Protein AF-A0A970GDI6-F1 (afdb_monomer_lite)

Foldseek 3Di:
DDDDDLVNLLVVLLVLLVVLLVVLVVLVVVDPQFFQSVLVSLLVSLVSNLVSLQSQVCSVPNDGDDDPVVSQVVCCVLQVQHCVVSVVSNVDSGDDVVSSVSVSVSSVSSNVSSVVVVD

Secondary structure (DSSP, 8-state):
-PPPPHHHHHHHHHHHHHHHHHHHHHHHHHS---HHHHHHHHHHHHHHHHHHHHHHHHHHHS---SSHHHHHHHHHHHH----THHHHHHH-S---HHHHHHHHHHHHHHHHHHHHTT-

Radius of gyration: 14.59 Å; chains: 1; bounding box: 39×26×40 Å

Sequence (119 aa):
NLQFDPDDLRLQMEREIKGKWLLIRLSVLERKNTPKQLSDLLFMALSNIIPVLKGICYLYDGVVPLKLEEILAKNNIITNVRFEPMLDWVSGDEATLEDIKQYLGILEGLMQYLEQLDQ

Structure (mmCIF, N/CA/C/O backbone):
data_AF-A0A970GDI6-F1
#
_entry.id   AF-A0A970GDI6-F1
#
loop_
_atom_site.group_PDB
_atom_site.id
_atom_site.type_symbol
_atom_site.label_atom_id
_atom_site.label_alt_id
_atom_site.label_comp_id
_atom_site.label_asym_id
_atom_site.label_entity_id
_atom_site.label_seq_id
_atom_site.pdbx_PDB_ins_code
_atom_site.Cartn_x
_atom_site.Cartn_y
_atom_site.Cartn_z
_atom_site.occupancy
_atom_site.B_iso_or_equiv
_atom_site.auth_seq_id
_atom_site.auth_comp_id
_atom_site.auth_asym_id
_atom_site.auth_atom_id
_atom_site.pdbx_PDB_model_num
ATOM 1 N N . ASN A 1 1 ? 26.185 -7.218 -9.537 1.00 49.03 1 ASN A N 1
ATOM 2 C CA . ASN A 1 1 ? 24.845 -6.680 -9.844 1.00 49.03 1 ASN A CA 1
ATOM 3 C C . ASN A 1 1 ? 23.834 -7.791 -9.662 1.00 49.03 1 ASN A C 1
ATOM 5 O O . ASN A 1 1 ? 23.942 -8.774 -10.380 1.00 49.03 1 ASN A O 1
ATOM 9 N N . LEU A 1 2 ? 22.934 -7.682 -8.678 1.00 58.19 2 LEU A N 1
ATOM 10 C CA . LEU A 1 2 ? 21.746 -8.537 -8.649 1.00 58.19 2 LEU A CA 1
ATOM 11 C C . LEU A 1 2 ? 20.833 -8.072 -9.787 1.00 58.19 2 LEU A C 1
ATOM 13 O O . LEU A 1 2 ? 20.482 -6.896 -9.836 1.00 58.19 2 LEU A O 1
ATOM 17 N N . GLN A 1 3 ? 20.512 -8.971 -10.709 1.00 63.75 3 GLN A N 1
ATOM 18 C CA . GLN A 1 3 ? 19.383 -8.807 -11.616 1.00 63.75 3 GLN A CA 1
ATOM 19 C C . GLN A 1 3 ? 18.241 -9.620 -11.017 1.00 63.75 3 GLN A C 1
ATOM 21 O O . GLN A 1 3 ? 18.433 -10.796 -10.712 1.00 63.75 3 GLN A O 1
ATOM 26 N N . PHE A 1 4 ? 17.107 -8.973 -10.776 1.00 69.88 4 PHE A N 1
ATOM 27 C CA . PHE A 1 4 ? 15.887 -9.652 -10.365 1.00 69.88 4 PHE A CA 1
ATOM 28 C C . PHE A 1 4 ? 15.068 -9.917 -11.617 1.00 69.88 4 PHE A C 1
ATOM 30 O O . PHE A 1 4 ? 14.927 -9.015 -12.446 1.00 69.88 4 PHE A O 1
ATOM 37 N N . ASP A 1 5 ? 14.565 -11.137 -11.752 1.00 84.06 5 ASP A N 1
ATOM 38 C CA . ASP A 1 5 ? 13.561 -11.435 -12.761 1.00 84.06 5 ASP A CA 1
ATOM 39 C C . ASP A 1 5 ? 12.309 -10.583 -12.456 1.00 84.06 5 ASP A C 1
ATOM 41 O O . ASP A 1 5 ? 11.843 -10.589 -11.307 1.00 84.06 5 ASP A O 1
ATOM 45 N N . PRO A 1 6 ? 11.793 -9.793 -13.417 1.00 84.25 6 PRO A N 1
ATOM 46 C CA . PRO A 1 6 ? 10.541 -9.061 -13.254 1.00 84.25 6 PRO A CA 1
ATOM 47 C C . PRO A 1 6 ? 9.391 -9.931 -12.732 1.00 84.25 6 PRO A C 1
ATOM 49 O O . PRO A 1 6 ? 8.607 -9.457 -11.905 1.00 84.25 6 PRO A O 1
ATOM 52 N N . ASP A 1 7 ? 9.342 -11.203 -13.138 1.00 87.88 7 ASP A N 1
ATOM 53 C CA . ASP A 1 7 ? 8.309 -12.148 -12.714 1.00 87.88 7 ASP A CA 1
ATOM 54 C C . ASP A 1 7 ? 8.450 -12.506 -11.231 1.00 87.88 7 ASP A C 1
ATOM 56 O O . ASP A 1 7 ? 7.464 -12.493 -10.488 1.00 87.88 7 ASP A O 1
ATOM 60 N N . ASP A 1 8 ? 9.679 -12.736 -10.761 1.00 89.38 8 ASP A N 1
ATOM 61 C CA . ASP A 1 8 ? 9.960 -12.991 -9.344 1.00 89.38 8 ASP A CA 1
ATOM 62 C C . ASP A 1 8 ? 9.604 -11.774 -8.479 1.00 89.38 8 ASP A C 1
ATOM 64 O O . ASP A 1 8 ? 9.010 -11.913 -7.404 1.00 89.38 8 ASP A O 1
ATOM 68 N N . LEU A 1 9 ? 9.939 -10.565 -8.949 1.00 88.62 9 LEU A N 1
ATOM 69 C CA . LEU A 1 9 ? 9.628 -9.327 -8.235 1.00 88.62 9 LEU A CA 1
ATOM 70 C C . LEU A 1 9 ? 8.113 -9.101 -8.154 1.00 88.62 9 LEU A C 1
ATOM 72 O O . LEU A 1 9 ? 7.603 -8.744 -7.088 1.00 88.62 9 LEU A O 1
ATOM 76 N N . ARG A 1 10 ? 7.380 -9.350 -9.244 1.00 91.75 10 ARG A N 1
ATOM 77 C CA . ARG A 1 10 ? 5.912 -9.305 -9.260 1.00 91.75 10 ARG A CA 1
ATOM 78 C C . ARG A 1 10 ? 5.317 -10.305 -8.270 1.00 91.75 10 ARG A C 1
ATOM 80 O O . ARG A 1 10 ? 4.538 -9.898 -7.408 1.00 91.75 10 ARG A O 1
ATOM 87 N N . LEU A 1 11 ? 5.718 -11.576 -8.325 1.00 92.50 11 LEU A N 1
ATOM 88 C CA . LEU A 1 11 ? 5.222 -12.617 -7.414 1.00 92.50 11 LEU A CA 1
ATOM 89 C C . LEU A 1 11 ? 5.498 -12.276 -5.945 1.00 92.50 11 LEU A C 1
ATOM 91 O O . LEU A 1 11 ? 4.651 -12.501 -5.072 1.00 92.50 11 LEU A O 1
ATOM 95 N N . GLN A 1 12 ? 6.665 -11.695 -5.656 1.00 91.75 12 GLN A N 1
ATOM 96 C CA . GLN A 1 12 ? 6.981 -11.201 -4.322 1.00 91.75 12 GLN A CA 1
ATOM 97 C C . GLN A 1 12 ? 6.018 -10.088 -3.889 1.00 91.75 12 GLN A C 1
ATOM 99 O O . GLN A 1 12 ? 5.509 -10.128 -2.767 1.00 91.75 12 GLN A O 1
ATOM 104 N N . MET A 1 13 ? 5.731 -9.120 -4.761 1.00 94.44 13 MET A N 1
ATOM 105 C CA . MET A 1 13 ? 4.789 -8.039 -4.462 1.00 94.44 13 MET A CA 1
ATOM 106 C C . MET A 1 13 ? 3.369 -8.554 -4.220 1.00 94.44 13 MET A C 1
ATOM 108 O O . MET A 1 13 ? 2.734 -8.145 -3.249 1.00 94.44 13 MET A O 1
ATOM 112 N N . GLU A 1 14 ? 2.885 -9.493 -5.031 1.00 94.81 14 GLU A N 1
ATOM 113 C CA . GLU A 1 14 ? 1.568 -10.094 -4.815 1.00 94.81 14 GLU A CA 1
ATOM 114 C C . GLU A 1 14 ? 1.461 -10.792 -3.465 1.00 94.81 14 GLU A C 1
ATOM 116 O O . GLU A 1 14 ? 0.471 -10.636 -2.745 1.00 94.81 14 GLU A O 1
ATOM 121 N N . ARG A 1 15 ? 2.491 -11.564 -3.101 1.00 94.44 15 ARG A N 1
ATOM 122 C CA . ARG A 1 15 ? 2.562 -12.231 -1.801 1.00 94.44 15 ARG A CA 1
ATOM 123 C C . ARG A 1 15 ? 2.481 -11.216 -0.662 1.00 94.44 15 ARG A C 1
ATOM 125 O O . ARG A 1 15 ? 1.741 -11.439 0.299 1.00 94.44 15 ARG A O 1
ATOM 132 N N . GLU A 1 16 ? 3.222 -10.115 -0.768 1.00 94.00 16 GLU A N 1
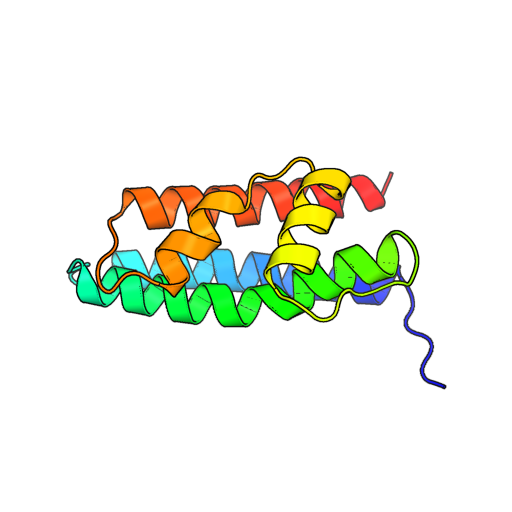ATOM 133 C CA . GLU A 1 16 ? 3.216 -9.041 0.225 1.00 94.00 16 GLU A CA 1
ATOM 134 C C . GLU A 1 16 ? 1.838 -8.381 0.352 1.00 94.00 16 GLU A C 1
ATOM 136 O O . GLU A 1 16 ? 1.362 -8.174 1.472 1.00 94.00 16 GLU A O 1
ATOM 141 N N . ILE A 1 17 ? 1.166 -8.086 -0.764 1.00 95.19 17 ILE A N 1
ATOM 142 C CA . ILE A 1 17 ? -0.165 -7.469 -0.740 1.00 95.19 17 ILE A CA 1
ATOM 143 C C . ILE A 1 17 ? -1.202 -8.430 -0.144 1.00 95.19 17 ILE A C 1
ATOM 145 O O . ILE A 1 17 ? -1.905 -8.058 0.798 1.00 95.19 17 ILE A O 1
ATOM 149 N N . LYS A 1 18 ? -1.265 -9.679 -0.629 1.00 94.44 18 LYS A N 1
ATOM 150 C CA . LYS A 1 18 ? -2.209 -10.709 -0.150 1.00 94.44 18 LYS A CA 1
ATOM 151 C C . LYS A 1 18 ? -2.058 -10.950 1.357 1.00 94.44 18 LYS A C 1
ATOM 153 O O . LYS A 1 18 ? -3.053 -11.008 2.083 1.00 94.44 18 LYS A O 1
ATOM 158 N N . GLY A 1 19 ? -0.817 -11.025 1.847 1.00 93.50 19 GLY A N 1
ATOM 159 C CA . GLY A 1 19 ? -0.525 -11.178 3.273 1.00 93.50 19 GLY A CA 1
ATOM 160 C C . GLY A 1 19 ? -1.024 -10.002 4.118 1.00 93.50 19 GLY A C 1
ATOM 161 O O . GLY A 1 19 ? -1.667 -10.208 5.150 1.00 93.50 19 GLY A O 1
ATOM 162 N N . LYS A 1 20 ? -0.784 -8.763 3.669 1.00 91.81 20 LYS A N 1
ATOM 163 C CA . LYS A 1 20 ? -1.229 -7.551 4.381 1.00 91.81 20 LYS A CA 1
ATOM 164 C C . LYS A 1 20 ? -2.743 -7.408 4.380 1.00 91.81 20 LYS A C 1
ATOM 166 O O . LYS A 1 20 ? -3.326 -7.081 5.412 1.00 91.81 20 LYS A O 1
ATOM 171 N N . TRP A 1 21 ? -3.378 -7.708 3.253 1.00 94.81 21 TRP A N 1
ATOM 172 C CA . TRP A 1 21 ? -4.828 -7.674 3.125 1.00 94.81 21 TRP A CA 1
ATOM 173 C C . TRP A 1 21 ? -5.506 -8.586 4.156 1.00 94.81 21 TRP A C 1
ATOM 175 O O . TRP A 1 21 ? -6.431 -8.160 4.852 1.00 94.81 21 TRP A O 1
ATOM 185 N N . LEU A 1 22 ? -4.996 -9.810 4.337 1.00 94.25 22 LEU A N 1
ATOM 186 C CA . LEU A 1 22 ? -5.488 -10.730 5.364 1.00 94.25 22 LEU A CA 1
ATOM 187 C C . LEU A 1 22 ? -5.233 -10.203 6.786 1.00 94.25 22 LEU A C 1
ATOM 189 O O . LEU A 1 22 ? -6.149 -10.193 7.609 1.00 94.25 22 LEU A O 1
ATOM 193 N N . LEU A 1 23 ? -4.011 -9.743 7.075 1.00 93.75 23 LEU A N 1
ATOM 194 C CA . LEU A 1 23 ? -3.616 -9.282 8.411 1.00 93.75 23 LEU A CA 1
ATOM 195 C C . LEU A 1 23 ? -4.450 -8.090 8.897 1.00 93.75 23 LEU A C 1
ATOM 197 O O . LEU A 1 23 ? -4.831 -8.041 10.067 1.00 93.75 23 LEU A O 1
ATOM 201 N N . ILE A 1 24 ? -4.762 -7.145 8.012 1.00 94.69 24 ILE A N 1
ATOM 202 C CA . ILE A 1 24 ? -5.573 -5.968 8.353 1.00 94.69 24 ILE A CA 1
ATOM 203 C C . ILE A 1 24 ? -7.004 -6.383 8.670 1.00 94.69 24 ILE A C 1
ATOM 205 O O . ILE A 1 24 ? -7.556 -5.961 9.686 1.00 94.69 24 ILE A O 1
ATOM 209 N N . ARG A 1 25 ? -7.589 -7.264 7.851 1.00 95.38 25 ARG A N 1
ATOM 210 C CA . ARG A 1 25 ? -8.941 -7.786 8.085 1.00 95.38 25 ARG A CA 1
ATOM 211 C C . ARG A 1 25 ? -9.033 -8.536 9.415 1.00 95.38 25 ARG A C 1
ATOM 213 O O . ARG A 1 25 ? -9.974 -8.301 10.164 1.00 95.38 25 ARG A O 1
ATOM 220 N N . LEU A 1 26 ? -8.052 -9.384 9.735 1.00 96.06 26 LEU A N 1
ATOM 221 C CA . LEU A 1 26 ? -7.982 -10.078 11.028 1.00 96.06 26 LEU A CA 1
ATOM 222 C C . LEU A 1 26 ? -7.821 -9.092 12.191 1.00 96.06 26 LEU A C 1
ATOM 224 O O . LEU A 1 26 ? -8.568 -9.163 13.162 1.00 96.06 26 LEU A O 1
ATOM 228 N N . SER A 1 27 ? -6.924 -8.113 12.055 1.00 95.00 27 SER A N 1
ATOM 229 C CA . SER A 1 27 ? -6.680 -7.104 13.094 1.00 95.00 27 SER A CA 1
ATOM 230 C C . SER A 1 27 ? -7.932 -6.295 13.431 1.00 95.00 27 SER A C 1
ATOM 232 O O . SER A 1 27 ? -8.161 -5.995 14.600 1.00 95.00 27 SER A O 1
ATOM 234 N N . VAL A 1 28 ? -8.756 -5.963 12.432 1.00 96.12 28 VAL A N 1
ATOM 235 C CA . VAL A 1 28 ? -10.050 -5.298 12.650 1.00 96.12 28 VAL A CA 1
ATOM 236 C C . VAL A 1 28 ? -11.034 -6.209 13.383 1.00 96.12 28 VAL A C 1
ATOM 238 O O . VAL A 1 28 ? -11.778 -5.742 14.238 1.00 96.12 28 VAL A O 1
ATOM 241 N N . LEU A 1 29 ? -11.065 -7.507 13.082 1.00 95.88 29 LEU A N 1
ATOM 242 C CA . LEU A 1 29 ? -11.992 -8.437 13.739 1.00 95.88 29 LEU A CA 1
ATOM 243 C C . LEU A 1 29 ? -11.619 -8.720 15.202 1.00 95.88 29 LEU A C 1
ATOM 245 O O . LEU A 1 29 ? -12.500 -8.964 16.022 1.00 95.88 29 LEU A O 1
ATOM 249 N N . GLU A 1 30 ? -10.330 -8.688 15.533 1.00 94.50 30 GLU A N 1
ATOM 250 C CA . GLU A 1 30 ? -9.816 -9.056 16.859 1.00 94.50 30 GLU A CA 1
ATOM 251 C C . GLU A 1 30 ? -9.758 -7.887 17.856 1.00 94.50 30 GLU A C 1
ATOM 253 O O . GLU A 1 30 ? -9.620 -8.099 19.064 1.00 94.50 30 GLU A O 1
ATOM 258 N N . ARG A 1 31 ? -9.833 -6.640 17.378 1.00 91.56 31 ARG A N 1
ATOM 259 C CA . ARG A 1 31 ? -9.631 -5.436 18.199 1.00 91.56 31 ARG A CA 1
ATOM 260 C C . ARG A 1 31 ? -10.935 -4.693 18.471 1.00 91.56 31 ARG A C 1
ATOM 262 O O . ARG A 1 31 ? -11.943 -4.852 17.795 1.00 91.56 31 ARG A O 1
ATOM 269 N N . LYS A 1 32 ? -10.889 -3.804 19.470 1.00 89.94 32 LYS A N 1
ATOM 270 C CA . LYS A 1 32 ? -12.001 -2.892 19.793 1.00 89.94 32 LYS A CA 1
ATOM 271 C C . LYS A 1 32 ? -12.203 -1.799 18.739 1.00 89.94 32 LYS A C 1
ATOM 273 O O . LYS A 1 32 ? -13.248 -1.161 18.754 1.00 89.94 32 LYS A O 1
ATOM 278 N N . ASN A 1 33 ? -11.217 -1.587 17.861 1.00 94.81 33 ASN A N 1
ATOM 279 C CA .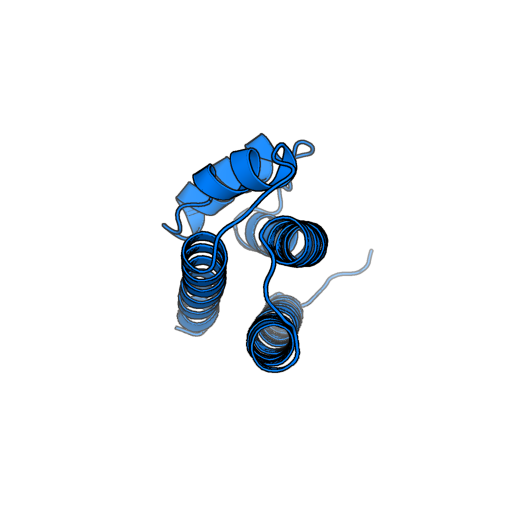 ASN A 1 33 ? -11.251 -0.610 16.771 1.00 94.81 33 ASN A CA 1
ATOM 280 C C . ASN A 1 33 ? -11.509 0.823 17.252 1.00 94.81 33 ASN A C 1
ATOM 282 O O . ASN A 1 33 ? -12.300 1.552 16.658 1.00 94.81 33 ASN A O 1
ATOM 286 N N . THR A 1 34 ? -10.851 1.236 18.341 1.00 96.81 34 THR A N 1
ATOM 287 C CA . THR A 1 34 ? -10.866 2.657 18.718 1.00 96.81 34 THR A CA 1
ATOM 288 C C . THR A 1 34 ? -10.158 3.489 17.639 1.00 96.81 34 THR A C 1
ATOM 290 O O . THR A 1 34 ? -9.258 2.959 16.982 1.00 96.81 34 THR A O 1
ATOM 293 N N . PRO A 1 35 ? -10.490 4.782 17.465 1.00 96.81 35 PRO A N 1
ATOM 294 C CA . PRO A 1 35 ? -9.897 5.593 16.400 1.00 96.81 35 PRO A CA 1
ATOM 295 C C . PRO A 1 35 ? -8.363 5.593 16.395 1.00 96.81 35 PRO A C 1
ATOM 297 O O . PRO A 1 35 ? -7.740 5.404 15.352 1.00 96.81 35 PRO A O 1
ATOM 300 N N . LYS A 1 36 ? -7.749 5.674 17.581 1.00 95.19 36 LYS A N 1
ATOM 301 C CA . LYS A 1 36 ? -6.296 5.549 17.753 1.00 95.19 36 LYS A CA 1
ATOM 302 C C . LYS A 1 36 ? -5.754 4.177 17.332 1.00 95.19 36 LYS A C 1
ATOM 304 O O . LYS A 1 36 ? -4.738 4.101 16.653 1.00 95.19 36 LYS A O 1
ATOM 309 N N . GLN A 1 37 ? -6.433 3.084 17.701 1.00 95.12 37 GLN A N 1
ATOM 310 C CA . GLN A 1 37 ? -6.020 1.727 17.311 1.00 95.12 37 GLN A CA 1
ATOM 311 C C . GLN A 1 37 ? -6.112 1.500 15.798 1.00 95.12 37 GLN A C 1
ATOM 313 O O . GLN A 1 37 ? -5.317 0.734 15.254 1.00 95.12 37 GLN A O 1
ATOM 318 N N . LEU A 1 38 ? -7.084 2.132 15.136 1.00 96.25 38 LEU A N 1
ATOM 319 C CA . LEU A 1 38 ? -7.231 2.093 13.684 1.00 96.25 38 LEU A CA 1
ATOM 320 C C . LEU A 1 38 ? -6.149 2.925 12.991 1.00 96.25 38 LEU A C 1
ATOM 322 O O . LEU A 1 38 ? -5.572 2.446 12.019 1.00 96.25 38 LEU A O 1
ATOM 326 N N . SER A 1 39 ? -5.822 4.108 13.523 1.00 94.88 39 SER A N 1
ATOM 327 C CA . SER A 1 39 ? -4.698 4.910 13.021 1.00 94.88 39 SER A CA 1
ATOM 328 C C . SER A 1 39 ? -3.377 4.143 13.145 1.00 94.88 39 SER A C 1
ATOM 330 O O . SER A 1 39 ? -2.662 3.984 12.159 1.00 94.88 39 SER A O 1
ATOM 332 N N . ASP A 1 40 ? -3.110 3.525 14.301 1.00 92.88 40 ASP A N 1
ATOM 333 C CA . ASP A 1 40 ? -1.910 2.699 14.500 1.00 92.88 40 ASP A CA 1
ATOM 334 C C . ASP A 1 40 ? -1.836 1.515 13.522 1.00 92.88 40 ASP A C 1
ATOM 336 O O . ASP A 1 40 ? -0.758 1.162 13.032 1.00 92.88 40 ASP A O 1
ATOM 340 N N . LEU A 1 41 ? -2.984 0.897 13.217 1.00 93.62 41 LEU A N 1
ATOM 341 C CA . LEU A 1 41 ? -3.074 -0.169 12.222 1.00 93.62 41 LEU A CA 1
ATOM 342 C C . LEU A 1 41 ? -2.760 0.352 10.812 1.00 93.62 41 LEU A C 1
ATOM 344 O O . LEU A 1 41 ? -1.980 -0.286 10.103 1.00 93.62 41 LEU A O 1
ATOM 348 N N . LEU A 1 42 ? -3.318 1.501 10.415 1.00 92.94 42 LEU A N 1
ATOM 349 C CA . LEU A 1 42 ? -3.028 2.129 9.121 1.00 92.94 42 LEU A CA 1
ATOM 350 C C . LEU A 1 42 ? -1.567 2.541 9.008 1.00 92.94 42 LEU A C 1
ATOM 352 O O . LEU A 1 42 ? -0.924 2.194 8.024 1.00 92.94 42 LEU A O 1
ATOM 356 N N . PHE A 1 43 ? -1.012 3.212 10.014 1.00 90.44 43 PHE A N 1
ATOM 357 C CA . PHE A 1 43 ? 0.385 3.639 10.015 1.00 90.44 43 PHE A CA 1
ATOM 358 C C . PHE A 1 43 ? 1.337 2.450 9.808 1.00 90.44 43 PHE A C 1
ATOM 360 O O . PHE A 1 43 ? 2.225 2.478 8.946 1.00 90.44 43 PHE A O 1
ATOM 367 N N . MET A 1 44 ? 1.101 1.350 10.532 1.00 88.62 44 MET A N 1
ATOM 368 C CA . MET A 1 44 ? 1.857 0.111 10.352 1.00 88.62 44 MET A CA 1
ATOM 369 C C . MET A 1 44 ? 1.673 -0.471 8.942 1.00 88.62 44 MET A C 1
ATOM 371 O O . MET A 1 44 ? 2.653 -0.864 8.304 1.00 88.62 44 MET A O 1
ATOM 375 N N . ALA A 1 45 ? 0.446 -0.505 8.424 1.00 88.62 45 ALA A N 1
ATOM 376 C CA . ALA A 1 45 ? 0.157 -1.009 7.085 1.00 88.62 45 ALA A CA 1
ATOM 377 C C . ALA A 1 45 ? 0.834 -0.171 5.978 1.00 88.62 45 ALA A C 1
ATOM 379 O O . ALA A 1 45 ? 1.391 -0.725 5.027 1.00 88.62 45 ALA A O 1
ATOM 380 N N . LEU A 1 46 ? 0.853 1.155 6.125 1.00 86.62 46 LEU A N 1
ATOM 381 C CA . LEU A 1 46 ? 1.424 2.106 5.170 1.00 86.62 46 LEU A CA 1
ATOM 382 C C . LEU A 1 46 ? 2.939 1.950 5.034 1.00 86.62 46 LEU A C 1
ATOM 384 O O . LEU A 1 46 ? 3.452 1.833 3.923 1.00 86.62 46 LEU A O 1
ATOM 388 N N . SER A 1 47 ? 3.664 1.854 6.151 1.00 81.38 47 SER A N 1
ATOM 389 C CA . SER A 1 47 ? 5.122 1.647 6.117 1.00 81.38 47 SER A CA 1
ATOM 390 C C . SER A 1 47 ? 5.527 0.391 5.327 1.00 81.38 47 SER A C 1
ATOM 392 O O . SER A 1 47 ? 6.548 0.362 4.640 1.00 81.38 47 SER A O 1
ATOM 394 N N . ASN A 1 48 ? 4.665 -0.623 5.363 1.00 81.62 48 ASN A N 1
ATOM 395 C CA . ASN A 1 48 ? 4.899 -1.931 4.784 1.00 81.62 48 ASN A CA 1
ATOM 396 C C . ASN A 1 48 ? 4.503 -2.043 3.305 1.00 81.62 48 ASN A C 1
ATOM 398 O O . ASN A 1 48 ? 4.913 -3.014 2.669 1.00 81.62 48 ASN A O 1
ATOM 402 N N . ILE A 1 49 ? 3.725 -1.101 2.752 1.00 90.75 49 ILE A N 1
ATOM 403 C CA . ILE A 1 49 ? 3.364 -1.102 1.322 1.00 90.75 49 ILE A CA 1
ATOM 404 C C . ILE A 1 49 ? 4.375 -0.336 0.458 1.00 90.75 49 ILE A C 1
ATOM 406 O O . ILE A 1 49 ? 4.499 -0.612 -0.731 1.00 90.75 49 ILE A O 1
ATOM 410 N N . ILE A 1 50 ? 5.168 0.568 1.046 1.00 91.62 50 ILE A N 1
ATOM 411 C CA . ILE A 1 50 ? 6.174 1.368 0.323 1.00 91.62 50 ILE A CA 1
ATOM 412 C C . ILE A 1 50 ? 7.124 0.509 -0.539 1.00 91.62 50 ILE A C 1
ATOM 414 O O . ILE A 1 50 ? 7.374 0.900 -1.680 1.00 91.62 50 ILE A O 1
ATOM 418 N N . PRO A 1 51 ? 7.651 -0.649 -0.083 1.00 92.62 51 PRO A N 1
ATOM 419 C CA . PRO A 1 51 ? 8.487 -1.503 -0.931 1.00 92.62 51 PRO A CA 1
ATOM 420 C C . PRO A 1 51 ? 7.780 -1.997 -2.200 1.00 92.62 51 PRO A C 1
ATOM 422 O O . PRO A 1 51 ? 8.404 -2.025 -3.257 1.00 92.62 51 PRO A O 1
ATOM 425 N N . VAL A 1 52 ? 6.483 -2.315 -2.121 1.00 94.94 52 VAL A N 1
ATOM 426 C CA . VAL A 1 52 ? 5.667 -2.717 -3.280 1.00 94.94 52 VAL A CA 1
ATOM 427 C C . VAL A 1 52 ? 5.540 -1.556 -4.264 1.00 94.94 52 VAL A C 1
ATOM 429 O O . VAL A 1 52 ? 5.818 -1.715 -5.446 1.00 94.94 52 VAL A O 1
ATOM 432 N N . LEU A 1 53 ? 5.225 -0.355 -3.773 1.00 95.56 53 LEU A N 1
ATOM 433 C CA . LEU A 1 53 ? 5.109 0.843 -4.614 1.00 95.56 53 LEU A CA 1
ATOM 434 C C . LEU A 1 53 ? 6.431 1.203 -5.310 1.00 95.56 53 LEU A C 1
ATOM 436 O O . LEU A 1 53 ? 6.444 1.655 -6.455 1.00 95.56 53 LEU A O 1
ATOM 440 N N . LYS A 1 54 ? 7.565 0.984 -4.635 1.00 95.12 54 LYS A N 1
ATOM 441 C CA . LYS A 1 54 ? 8.897 1.125 -5.240 1.00 95.12 54 LYS A CA 1
ATOM 442 C C . LYS A 1 54 ? 9.160 0.052 -6.296 1.00 95.12 54 LYS A C 1
ATOM 444 O O . LYS A 1 54 ? 9.720 0.379 -7.339 1.00 95.12 54 LYS A O 1
ATOM 449 N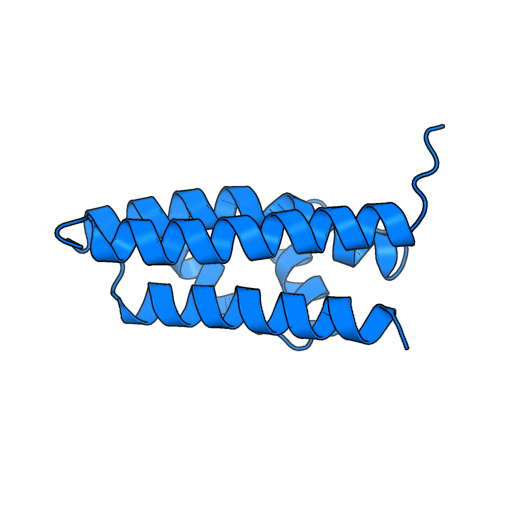 N . GLY A 1 55 ? 8.748 -1.190 -6.040 1.00 94.25 55 GLY A N 1
ATOM 450 C CA . GLY A 1 55 ? 8.823 -2.288 -7.003 1.00 94.25 55 GLY A CA 1
ATOM 451 C C . GLY A 1 55 ? 8.034 -1.991 -8.279 1.00 94.25 55 GLY A C 1
ATOM 452 O O . GLY A 1 55 ? 8.576 -2.139 -9.367 1.00 94.25 55 GLY A O 1
ATOM 453 N N . ILE A 1 56 ? 6.817 -1.455 -8.158 1.00 95.56 56 ILE A N 1
ATOM 454 C CA . ILE A 1 56 ? 5.996 -1.030 -9.302 1.00 95.56 56 ILE A CA 1
ATOM 455 C C . ILE A 1 56 ? 6.689 0.078 -10.106 1.00 95.56 56 ILE A C 1
ATOM 457 O O . ILE A 1 56 ? 6.803 -0.034 -11.325 1.00 95.56 56 ILE A O 1
ATOM 461 N N . CYS A 1 57 ? 7.215 1.116 -9.443 1.00 95.75 57 CYS A N 1
ATOM 462 C CA . CYS A 1 57 ? 8.000 2.156 -10.120 1.00 95.75 57 CYS A CA 1
ATOM 463 C C . CYS A 1 57 ? 9.193 1.569 -10.888 1.00 95.75 57 CYS A C 1
ATOM 465 O O . CYS A 1 57 ? 9.469 1.988 -12.009 1.00 95.75 57 CYS A O 1
ATOM 467 N N . TYR A 1 58 ? 9.893 0.607 -10.282 1.00 93.88 58 TYR A N 1
ATOM 468 C CA . TYR A 1 58 ? 11.042 -0.049 -10.893 1.00 93.88 58 TYR A CA 1
ATOM 469 C C . TYR A 1 58 ? 10.652 -0.917 -12.096 1.00 93.88 58 TYR A C 1
ATOM 471 O O . TYR A 1 58 ? 11.319 -0.844 -13.121 1.00 93.88 58 TYR A O 1
ATOM 479 N N . LEU A 1 59 ? 9.567 -1.692 -12.008 1.00 91.88 59 LEU A N 1
ATOM 480 C CA . LEU A 1 59 ? 9.076 -2.496 -13.132 1.00 91.88 59 LEU A CA 1
ATOM 481 C C . LEU A 1 59 ? 8.604 -1.636 -14.309 1.00 91.88 59 LEU A C 1
ATOM 483 O O . LEU A 1 59 ? 8.739 -2.052 -15.454 1.00 91.88 59 LEU A O 1
ATOM 487 N N . TYR A 1 60 ? 8.066 -0.445 -14.035 1.00 93.12 60 TYR A N 1
ATOM 488 C CA . TYR A 1 60 ? 7.539 0.437 -15.073 1.00 93.12 60 TYR A CA 1
ATOM 489 C C . TYR A 1 60 ? 8.634 1.059 -15.955 1.00 93.12 60 TYR A C 1
ATOM 491 O O . TYR A 1 60 ? 8.523 1.042 -17.178 1.00 93.12 60 TYR A O 1
ATOM 499 N N . ASP A 1 61 ? 9.691 1.625 -15.362 1.00 92.88 61 ASP A N 1
ATOM 500 C CA . ASP A 1 61 ? 10.752 2.308 -16.127 1.00 92.88 61 ASP A CA 1
ATOM 501 C C . ASP A 1 61 ? 12.151 2.254 -15.479 1.00 92.88 61 ASP A C 1
ATOM 503 O O . ASP A 1 61 ? 13.068 2.962 -15.899 1.00 92.88 61 ASP A O 1
ATOM 507 N N . GLY A 1 62 ? 12.337 1.442 -14.437 1.00 91.31 62 GLY A N 1
ATOM 508 C CA . GLY A 1 62 ? 13.596 1.322 -13.699 1.00 91.31 62 GLY A CA 1
ATOM 509 C C . GLY A 1 62 ? 13.916 2.490 -12.758 1.00 91.31 62 GLY A C 1
ATOM 510 O O . GLY A 1 62 ? 14.922 2.431 -12.047 1.00 91.31 62 GLY A O 1
ATOM 511 N N . VAL A 1 63 ? 13.088 3.541 -12.703 1.00 93.25 63 VAL A N 1
ATOM 512 C CA . VAL A 1 63 ? 13.339 4.745 -11.899 1.00 93.25 63 VAL A CA 1
ATOM 513 C C . VAL A 1 63 ? 12.449 4.765 -10.662 1.00 93.25 63 VAL A C 1
ATOM 515 O O . VAL A 1 63 ? 11.225 4.879 -10.741 1.00 93.25 63 VAL A O 1
ATOM 518 N N . VAL A 1 64 ? 13.075 4.748 -9.486 1.00 95.50 64 VAL A N 1
ATOM 519 C CA . VAL A 1 64 ? 12.382 4.840 -8.196 1.00 95.50 64 VAL A CA 1
ATOM 520 C C . VAL A 1 64 ? 12.575 6.243 -7.606 1.00 95.50 64 VAL A C 1
ATOM 522 O O . VAL A 1 64 ? 13.713 6.601 -7.294 1.00 95.50 64 VAL A O 1
ATOM 525 N N . PRO A 1 65 ? 11.503 7.043 -7.431 1.00 96.12 65 PRO A N 1
ATOM 526 C CA . PRO A 1 65 ? 11.605 8.344 -6.773 1.00 96.12 65 PRO A CA 1
ATOM 527 C C . PRO A 1 65 ? 12.077 8.230 -5.316 1.00 96.12 65 PRO A C 1
ATOM 529 O O . PRO A 1 65 ? 11.894 7.198 -4.665 1.00 96.12 65 PRO A O 1
ATOM 532 N N . LEU A 1 66 ? 12.682 9.300 -4.789 1.00 92.56 66 LEU A N 1
ATOM 533 C CA . LEU A 1 66 ? 13.246 9.303 -3.432 1.00 92.56 66 LEU A CA 1
ATOM 534 C C . LEU A 1 66 ? 12.221 9.687 -2.363 1.00 92.56 66 LEU A C 1
ATOM 536 O O . LEU A 1 66 ? 12.313 9.203 -1.233 1.00 92.56 66 LEU A O 1
ATOM 540 N N . LYS A 1 67 ? 11.268 10.558 -2.705 1.00 93.31 67 LYS A N 1
ATOM 541 C CA . LYS A 1 67 ? 10.259 11.059 -1.768 1.00 93.31 67 LYS A CA 1
ATOM 542 C C . LYS A 1 67 ? 8.977 10.245 -1.848 1.00 93.31 67 LYS A C 1
ATOM 544 O O . LYS A 1 67 ? 8.610 9.767 -2.919 1.00 93.31 67 LYS A O 1
ATOM 549 N N . LEU A 1 68 ? 8.285 10.109 -0.718 1.00 90.06 68 LEU A N 1
ATOM 550 C CA . LEU A 1 68 ? 7.049 9.335 -0.643 1.00 90.06 68 LEU A CA 1
ATOM 551 C C . LEU A 1 68 ? 5.982 9.915 -1.573 1.00 90.06 68 LEU A C 1
ATOM 553 O O . LEU A 1 68 ? 5.388 9.173 -2.343 1.00 90.06 68 LEU A O 1
ATOM 557 N N . GLU A 1 69 ? 5.798 11.230 -1.569 1.00 92.19 69 GLU A N 1
ATOM 558 C CA . GLU A 1 69 ? 4.805 11.925 -2.388 1.00 92.19 69 GLU A CA 1
ATOM 559 C C . GLU A 1 69 ? 5.036 11.672 -3.884 1.00 92.19 69 GLU A C 1
ATOM 561 O O . GLU A 1 69 ? 4.093 11.440 -4.636 1.00 92.19 69 GLU A O 1
ATOM 566 N N . GLU A 1 70 ? 6.302 11.645 -4.310 1.00 95.06 70 GLU A N 1
ATOM 567 C CA . GLU A 1 70 ? 6.691 11.347 -5.691 1.00 95.06 70 GLU A CA 1
ATOM 568 C C . GLU A 1 70 ? 6.446 9.868 -6.041 1.00 95.06 70 GLU A C 1
ATOM 570 O O . GLU A 1 70 ? 6.009 9.561 -7.151 1.00 95.06 70 GLU A O 1
ATOM 575 N N . ILE A 1 71 ? 6.676 8.945 -5.096 1.00 95.44 71 ILE A N 1
ATOM 576 C CA . ILE A 1 71 ? 6.344 7.519 -5.257 1.00 95.44 71 ILE A CA 1
ATOM 577 C C . ILE A 1 71 ? 4.829 7.345 -5.418 1.00 95.44 71 ILE A C 1
ATOM 579 O O . ILE A 1 71 ? 4.402 6.646 -6.337 1.00 95.44 71 ILE A O 1
ATOM 583 N N . LEU A 1 72 ? 4.023 7.980 -4.561 1.00 94.62 72 LEU A N 1
ATOM 584 C CA . LEU A 1 72 ? 2.560 7.897 -4.615 1.00 94.62 72 LEU A CA 1
ATOM 585 C C . LEU A 1 72 ? 2.020 8.496 -5.919 1.00 94.62 72 LEU A C 1
ATOM 587 O O . LEU A 1 72 ? 1.239 7.847 -6.608 1.00 94.62 72 LEU A O 1
ATOM 591 N N . ALA A 1 73 ? 2.496 9.681 -6.314 1.00 95.00 73 ALA A N 1
ATOM 592 C CA . ALA A 1 73 ? 2.084 10.337 -7.554 1.00 95.00 73 ALA A CA 1
ATOM 593 C C . ALA A 1 73 ? 2.419 9.500 -8.797 1.00 95.00 73 ALA A C 1
ATOM 595 O O . ALA A 1 73 ? 1.616 9.405 -9.724 1.00 95.00 73 ALA A O 1
ATOM 596 N N . LYS A 1 74 ? 3.589 8.853 -8.817 1.00 96.75 74 LYS A N 1
ATOM 597 C CA . LYS A 1 74 ? 3.962 7.960 -9.916 1.00 96.75 74 LYS A CA 1
ATOM 598 C C . LYS A 1 74 ? 3.089 6.702 -9.941 1.00 96.75 74 LYS A C 1
ATOM 600 O O . LYS A 1 74 ? 2.603 6.326 -11.003 1.00 96.75 74 LYS A O 1
ATOM 605 N N . ASN A 1 75 ? 2.831 6.087 -8.786 1.00 97.00 75 ASN A N 1
ATOM 606 C CA . ASN A 1 75 ? 1.957 4.914 -8.703 1.00 97.00 75 ASN A CA 1
ATOM 607 C C . ASN A 1 75 ? 0.503 5.235 -9.073 1.00 97.00 75 ASN A C 1
ATOM 609 O O . ASN A 1 75 ? -0.123 4.415 -9.740 1.00 97.00 75 ASN A O 1
ATOM 613 N N . ASN A 1 76 ? -0.011 6.424 -8.732 1.00 96.19 76 ASN A N 1
ATOM 614 C CA . ASN A 1 76 ? -1.317 6.902 -9.200 1.00 96.19 76 ASN A CA 1
ATOM 615 C C . ASN A 1 76 ? -1.423 6.821 -10.734 1.00 96.19 76 ASN A C 1
ATOM 617 O O . ASN A 1 76 ? -2.426 6.356 -11.265 1.00 96.19 76 ASN A O 1
ATOM 621 N N . ILE A 1 77 ? -0.376 7.253 -11.447 1.00 95.75 77 ILE A N 1
ATOM 622 C CA . ILE A 1 77 ? -0.343 7.262 -12.917 1.00 95.75 77 ILE A CA 1
ATOM 623 C C . ILE A 1 77 ? -0.231 5.839 -13.475 1.00 95.75 77 ILE A C 1
ATOM 625 O O . ILE A 1 77 ? -0.950 5.496 -14.407 1.00 95.75 77 ILE A O 1
ATOM 629 N N . ILE A 1 78 ? 0.659 5.018 -12.909 1.00 96.44 78 ILE A N 1
ATOM 630 C CA . ILE A 1 78 ? 0.939 3.662 -13.406 1.00 96.44 78 ILE A CA 1
ATOM 631 C C . ILE A 1 78 ? -0.263 2.733 -13.199 1.00 96.44 78 ILE A C 1
ATOM 633 O O . ILE A 1 78 ? -0.627 1.973 -14.090 1.00 96.44 78 ILE A O 1
ATOM 637 N N . THR A 1 79 ? -0.860 2.783 -12.008 1.00 96.00 79 THR A N 1
ATOM 638 C CA . THR A 1 79 ? -1.841 1.785 -11.551 1.00 96.00 79 THR A CA 1
ATOM 639 C C . THR A 1 79 ? -3.283 2.272 -11.645 1.00 96.00 79 THR A C 1
ATOM 641 O O . THR A 1 79 ? -4.205 1.475 -11.500 1.00 96.00 79 THR A O 1
ATOM 644 N N . ASN A 1 80 ? -3.498 3.580 -11.848 1.00 94.56 80 ASN A N 1
ATOM 645 C CA . ASN A 1 80 ? -4.807 4.235 -11.755 1.00 94.56 80 ASN A CA 1
ATOM 646 C C . ASN A 1 80 ? -5.507 4.053 -10.384 1.00 94.56 80 ASN A C 1
ATOM 648 O O . ASN A 1 80 ? -6.711 4.280 -10.250 1.00 94.56 80 ASN A O 1
ATOM 652 N N . VAL A 1 81 ? -4.758 3.660 -9.348 1.00 95.38 81 VAL A N 1
ATOM 653 C CA . VAL A 1 81 ? -5.209 3.609 -7.951 1.00 95.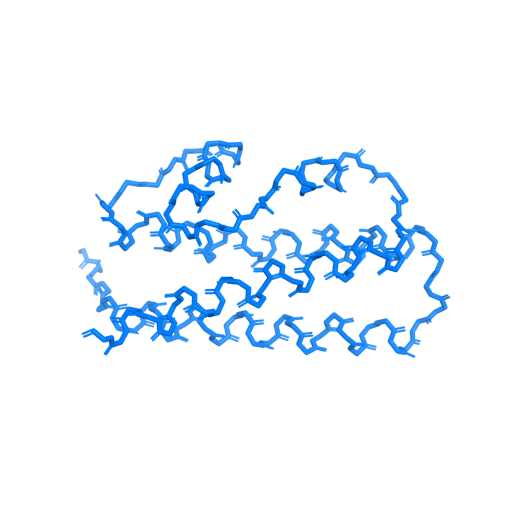38 81 VAL A CA 1
ATOM 654 C C . VAL A 1 81 ? -4.959 4.964 -7.304 1.00 95.38 81 VAL A C 1
ATOM 656 O O . VAL A 1 81 ? -3.931 5.573 -7.561 1.00 95.38 81 VAL A O 1
ATOM 659 N N . ARG A 1 82 ? -5.883 5.439 -6.463 1.00 92.38 82 ARG A N 1
ATOM 660 C CA . ARG A 1 82 ? -5.774 6.730 -5.765 1.00 92.38 82 ARG A CA 1
ATOM 661 C C . ARG A 1 82 ? -5.124 6.569 -4.393 1.00 92.38 82 ARG A C 1
ATOM 663 O O . ARG A 1 82 ? -5.712 5.947 -3.510 1.00 92.38 82 ARG A O 1
ATOM 670 N N . PHE A 1 83 ? -3.933 7.134 -4.215 1.00 90.12 83 PHE A N 1
ATOM 671 C CA . PHE A 1 83 ? -3.155 7.069 -2.973 1.00 90.12 83 PHE A CA 1
ATOM 672 C C . PHE A 1 83 ? -3.234 8.337 -2.112 1.00 90.12 83 PHE A C 1
ATOM 674 O O . PHE A 1 83 ? -2.657 8.356 -1.029 1.00 90.12 83 PHE A O 1
ATOM 681 N N . GLU A 1 84 ? -3.929 9.391 -2.548 1.00 84.31 84 GLU A N 1
ATOM 682 C CA . GLU A 1 84 ? -4.001 10.678 -1.837 1.00 84.31 84 GLU A CA 1
ATOM 683 C C . GLU A 1 84 ? -4.393 10.549 -0.352 1.00 84.31 84 GLU A C 1
ATOM 685 O O . GLU A 1 84 ? -3.710 11.164 0.471 1.00 84.31 84 GLU A O 1
ATOM 690 N N . PRO A 1 85 ? -5.381 9.708 0.035 1.00 86.62 85 PRO A N 1
ATOM 691 C CA . PRO A 1 85 ? -5.755 9.547 1.444 1.00 86.62 85 PRO A CA 1
ATOM 692 C C . PRO A 1 85 ? -4.610 9.053 2.341 1.00 86.62 85 PRO A C 1
ATOM 694 O O . PRO A 1 85 ? -4.614 9.294 3.546 1.00 86.62 85 PRO A O 1
ATOM 697 N N . MET A 1 86 ? -3.596 8.387 1.774 1.00 87.81 86 MET A N 1
ATOM 698 C CA . MET A 1 86 ? -2.469 7.871 2.551 1.00 87.81 86 MET A CA 1
ATOM 699 C C . MET A 1 86 ? -1.675 8.973 3.248 1.00 87.81 86 MET A C 1
ATOM 701 O O . MET A 1 86 ? -1.190 8.748 4.353 1.00 87.81 86 MET A O 1
ATOM 705 N N . LEU A 1 87 ? -1.524 10.148 2.629 1.00 85.62 87 LEU A N 1
ATOM 706 C CA . LEU A 1 87 ? -0.765 11.252 3.228 1.00 85.62 87 LEU A CA 1
ATOM 707 C C . LEU A 1 87 ? -1.464 11.802 4.476 1.00 85.62 87 LEU A C 1
ATOM 709 O O . LEU A 1 87 ? -0.805 12.107 5.477 1.00 85.62 87 LEU A O 1
ATOM 713 N N . ASP A 1 88 ? -2.795 11.851 4.434 1.00 86.88 88 ASP A N 1
ATOM 714 C CA . ASP A 1 88 ? -3.622 12.272 5.561 1.00 86.88 88 ASP A CA 1
ATOM 715 C C . ASP A 1 88 ? -3.524 11.258 6.706 1.00 86.88 88 ASP A C 1
ATOM 717 O O . ASP A 1 88 ? -3.313 11.640 7.857 1.00 86.88 88 ASP A O 1
ATOM 721 N N . TRP A 1 89 ? -3.566 9.957 6.398 1.00 89.75 89 TRP A N 1
ATOM 722 C CA . TRP A 1 89 ? -3.425 8.896 7.403 1.00 89.75 89 TRP A CA 1
ATOM 723 C C . TRP A 1 89 ? -2.038 8.843 8.048 1.00 89.75 89 TRP A C 1
ATOM 725 O O . TRP A 1 89 ? -1.934 8.515 9.224 1.00 89.75 89 TRP A O 1
ATOM 735 N N . VAL A 1 90 ? -0.967 9.170 7.314 1.00 82.88 90 VAL A N 1
ATOM 736 C CA . VAL A 1 90 ? 0.389 9.263 7.893 1.00 82.88 90 VAL A CA 1
ATOM 737 C C . VAL A 1 90 ? 0.492 10.414 8.896 1.00 82.88 90 VAL A C 1
ATOM 739 O O . VAL A 1 90 ? 1.270 10.334 9.845 1.00 82.88 90 VAL A O 1
ATOM 742 N N . SER A 1 91 ? -0.277 11.481 8.683 1.00 84.75 91 SER A N 1
ATOM 743 C CA . SER A 1 91 ? -0.207 12.707 9.483 1.00 84.75 91 SER A CA 1
ATOM 744 C C . SER A 1 91 ? -1.232 12.748 10.625 1.00 84.75 91 SER A C 1
ATOM 746 O O . SER A 1 91 ? -1.096 13.566 11.536 1.00 84.75 91 SER A O 1
ATOM 748 N N . GLY A 1 92 ? -2.267 11.905 10.573 1.00 85.81 92 GLY A N 1
ATOM 749 C CA . GLY A 1 92 ? -3.368 11.865 11.536 1.00 85.81 92 GLY A CA 1
ATOM 750 C C . GLY A 1 92 ? -3.124 10.948 12.741 1.00 85.81 92 GLY A C 1
ATOM 751 O O . GLY A 1 92 ? -2.444 9.931 12.648 1.00 85.81 92 GLY A O 1
ATOM 752 N N . ASP A 1 93 ? -3.739 11.274 13.883 1.00 90.69 93 ASP A N 1
ATOM 753 C CA . ASP A 1 93 ? -3.680 10.454 15.115 1.00 90.69 93 ASP A CA 1
ATOM 754 C C . ASP A 1 93 ? -4.923 9.557 15.306 1.00 90.69 93 ASP A C 1
ATOM 756 O O . ASP A 1 93 ? -4.971 8.677 16.166 1.00 90.69 93 ASP A O 1
ATOM 760 N N . GLU A 1 94 ? -5.941 9.734 14.463 1.00 94.81 94 GLU A N 1
ATOM 761 C CA . GLU A 1 94 ? -7.183 8.967 14.489 1.00 94.81 94 GLU A CA 1
ATOM 762 C C . GLU A 1 94 ? -7.560 8.499 13.086 1.00 94.81 94 GLU A C 1
ATOM 764 O O . GLU A 1 94 ? -7.309 9.187 12.100 1.00 94.81 94 GLU A O 1
ATOM 769 N N . ALA A 1 95 ? -8.185 7.325 13.011 1.00 95.94 95 ALA A N 1
ATOM 770 C CA . ALA A 1 95 ? -8.754 6.798 11.782 1.00 95.94 95 ALA A CA 1
ATOM 771 C C . ALA A 1 95 ? -10.081 6.091 12.052 1.00 95.94 95 ALA A C 1
ATOM 773 O O . ALA A 1 95 ? -10.408 5.709 13.177 1.00 95.94 95 ALA A O 1
ATOM 774 N N . THR A 1 96 ? -10.848 5.886 10.996 1.00 96.25 96 THR A N 1
ATOM 775 C CA . THR A 1 96 ? -12.149 5.228 11.016 1.00 96.25 96 THR A CA 1
ATOM 776 C C . THR A 1 96 ? -12.086 3.868 10.328 1.00 96.25 96 THR A C 1
ATOM 778 O O . THR A 1 96 ? -11.135 3.526 9.626 1.00 96.25 96 THR A O 1
ATOM 781 N N . LEU A 1 97 ? -13.138 3.062 10.490 1.00 96.44 97 LEU A N 1
ATOM 782 C CA . LEU A 1 97 ? -13.275 1.830 9.710 1.00 96.44 97 LEU A CA 1
ATOM 783 C C . LEU A 1 97 ? -13.409 2.108 8.207 1.00 96.44 97 LEU A C 1
ATOM 785 O O . LEU A 1 97 ? -13.109 1.227 7.407 1.00 96.44 97 LEU A O 1
ATOM 789 N N . GLU A 1 98 ? -13.862 3.302 7.820 1.00 96.31 98 GLU A N 1
ATOM 790 C CA . GLU A 1 98 ? -13.941 3.684 6.413 1.00 96.31 98 GLU A CA 1
ATOM 791 C C . GLU A 1 98 ? -12.548 3.912 5.823 1.00 96.31 98 GLU A C 1
ATOM 793 O O . GLU A 1 98 ? -12.274 3.427 4.731 1.00 96.31 98 GLU A O 1
ATOM 798 N N . ASP A 1 99 ? -11.632 4.513 6.584 1.00 95.81 99 ASP A N 1
ATOM 799 C CA . ASP A 1 99 ? -10.226 4.648 6.185 1.00 95.81 99 ASP A CA 1
ATOM 800 C C . ASP A 1 99 ? -9.571 3.276 5.968 1.00 95.81 99 ASP A C 1
ATOM 802 O O . ASP A 1 99 ? -8.879 3.050 4.976 1.00 95.81 99 ASP A O 1
ATOM 806 N N . ILE A 1 100 ? -9.870 2.301 6.838 1.00 95.94 100 ILE A N 1
ATOM 807 C CA . ILE A 1 100 ? -9.407 0.918 6.646 1.00 95.94 100 ILE A CA 1
ATOM 808 C C . ILE A 1 100 ? -9.960 0.316 5.353 1.00 95.94 100 ILE A C 1
ATOM 810 O O . ILE A 1 100 ? -9.219 -0.333 4.616 1.00 95.94 100 ILE A O 1
ATOM 814 N N . LYS A 1 101 ? -11.253 0.502 5.059 1.00 96.12 101 LYS A N 1
ATOM 815 C CA . LYS A 1 101 ? -11.840 -0.000 3.808 1.00 96.12 101 LYS A CA 1
ATOM 816 C C . LYS A 1 101 ? -11.208 0.658 2.588 1.00 96.12 101 LYS A C 1
ATOM 818 O O . LYS A 1 101 ? -10.929 -0.045 1.623 1.00 96.12 101 LYS A O 1
ATOM 823 N N . GLN A 1 102 ? -10.955 1.965 2.636 1.00 95.81 102 GLN A N 1
ATOM 824 C CA . GLN A 1 102 ? -10.264 2.674 1.561 1.00 95.81 102 GLN A CA 1
ATOM 825 C C . GLN A 1 102 ? -8.860 2.101 1.349 1.00 95.81 102 GLN A C 1
ATOM 827 O O . GLN A 1 102 ? -8.496 1.787 0.218 1.00 95.81 102 GLN A O 1
ATOM 832 N N . TYR A 1 103 ? -8.107 1.859 2.426 1.00 95.62 103 TYR A N 1
ATOM 833 C CA . TYR A 1 103 ? -6.802 1.206 2.335 1.00 95.62 103 TYR A CA 1
ATOM 834 C C . TYR A 1 103 ? -6.893 -0.215 1.750 1.00 95.62 103 TYR A C 1
ATOM 836 O O . TYR A 1 103 ? -6.090 -0.591 0.897 1.00 95.62 103 TYR A O 1
ATOM 844 N N . LEU A 1 104 ? -7.887 -1.014 2.154 1.00 96.06 104 LEU A N 1
ATOM 845 C CA . LEU A 1 104 ? -8.114 -2.341 1.568 1.00 96.06 104 LEU A CA 1
ATOM 846 C C . LEU A 1 104 ? -8.459 -2.261 0.072 1.00 96.06 104 LEU A C 1
ATOM 848 O O . LEU A 1 104 ? -8.000 -3.113 -0.686 1.00 96.06 104 LEU A O 1
ATOM 852 N N . GLY A 1 105 ? -9.205 -1.239 -0.354 1.00 95.81 105 GLY A N 1
ATOM 853 C CA . GLY A 1 105 ? -9.482 -0.970 -1.767 1.00 95.81 105 GLY A CA 1
ATOM 854 C C . GLY A 1 105 ? -8.231 -0.576 -2.557 1.00 95.81 105 GLY A C 1
ATOM 855 O O . GLY A 1 105 ? -8.063 -1.008 -3.693 1.00 95.81 105 GLY A O 1
ATOM 856 N N . ILE A 1 106 ? -7.303 0.166 -1.943 1.00 95.62 106 ILE A N 1
ATOM 857 C CA . ILE A 1 106 ? -5.986 0.449 -2.533 1.00 95.62 106 ILE A CA 1
ATOM 858 C C . ILE A 1 106 ? -5.208 -0.854 -2.765 1.00 95.62 106 ILE A C 1
ATOM 860 O O . ILE A 1 106 ? -4.664 -1.059 -3.849 1.00 95.62 106 ILE A O 1
ATOM 864 N N . LEU A 1 107 ? -5.172 -1.755 -1.775 1.00 95.94 107 LEU A N 1
ATOM 865 C CA . LEU A 1 107 ? -4.512 -3.056 -1.927 1.00 95.94 107 LEU A CA 1
ATOM 866 C C . LEU A 1 107 ? -5.144 -3.904 -3.038 1.00 95.94 107 LEU A C 1
ATOM 868 O O . LEU A 1 107 ? -4.427 -4.560 -3.788 1.00 95.94 107 LEU A O 1
ATOM 872 N N . GLU A 1 108 ? -6.470 -3.890 -3.148 1.00 96.06 108 GLU A N 1
ATOM 873 C CA . GLU A 1 108 ? -7.192 -4.599 -4.205 1.00 96.06 108 GLU A CA 1
ATOM 874 C C . GLU A 1 108 ? -6.866 -4.036 -5.593 1.00 96.06 108 GLU A C 1
ATOM 876 O O . GLU A 1 108 ? -6.542 -4.802 -6.498 1.00 96.06 108 GLU A O 1
ATOM 881 N N . GLY A 1 109 ? -6.856 -2.710 -5.755 1.00 96.25 109 GLY A N 1
ATOM 882 C CA . GLY A 1 109 ? -6.468 -2.077 -7.018 1.00 96.25 109 GLY A CA 1
ATOM 883 C C . GLY A 1 109 ? -5.018 -2.380 -7.413 1.00 96.25 109 GLY A C 1
ATOM 884 O O . GLY A 1 109 ? -4.736 -2.664 -8.576 1.00 96.25 109 GLY A O 1
ATOM 885 N N . LEU A 1 110 ? -4.100 -2.401 -6.440 1.00 95.81 110 LEU A N 1
ATOM 886 C CA . LEU A 1 110 ? -2.714 -2.816 -6.669 1.00 95.81 110 LEU A CA 1
ATOM 887 C C . LEU A 1 110 ? -2.616 -4.275 -7.127 1.00 95.81 110 LEU A C 1
ATOM 889 O O . LEU A 1 110 ? -1.852 -4.567 -8.042 1.00 95.81 110 LEU A O 1
ATOM 893 N N . MET A 1 111 ? -3.387 -5.185 -6.523 1.00 95.50 111 MET A N 1
ATOM 894 C CA . MET A 1 111 ? -3.436 -6.581 -6.968 1.00 95.50 111 MET A CA 1
ATOM 895 C C . MET A 1 111 ? -3.945 -6.703 -8.401 1.00 95.50 111 MET A C 1
ATOM 897 O O . MET A 1 111 ? -3.315 -7.386 -9.200 1.00 95.50 111 MET A O 1
ATOM 901 N N . GLN A 1 112 ? -5.037 -6.011 -8.735 1.00 95.31 112 GLN A N 1
ATOM 902 C CA . GLN A 1 112 ? -5.604 -6.027 -10.086 1.00 95.31 112 GLN A CA 1
ATOM 903 C C . GLN A 1 112 ? -4.600 -5.529 -11.129 1.00 95.31 112 GLN A C 1
ATOM 905 O O . GLN A 1 112 ? -4.509 -6.103 -12.209 1.00 95.31 112 GLN A O 1
ATOM 910 N N . TYR A 1 113 ? -3.826 -4.491 -10.803 1.00 95.38 113 TYR A N 1
ATOM 911 C CA . TYR A 1 113 ? -2.748 -4.020 -11.669 1.00 95.38 113 TYR A CA 1
ATOM 912 C C . TYR A 1 113 ? -1.662 -5.089 -11.86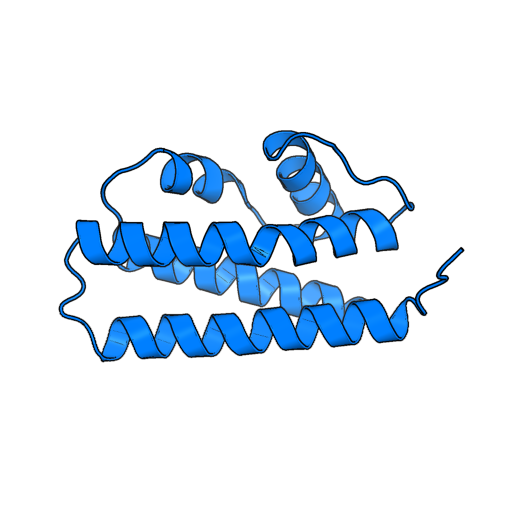7 1.00 95.38 113 TYR A C 1
ATOM 914 O O . TYR A 1 113 ? -1.271 -5.354 -12.999 1.00 95.38 113 TYR A O 1
ATOM 922 N N . LEU A 1 114 ? -1.185 -5.728 -10.792 1.00 93.31 114 LEU A N 1
ATOM 923 C CA . LEU A 1 114 ? -0.139 -6.754 -10.901 1.00 93.31 114 LEU A CA 1
ATOM 924 C C . LEU A 1 114 ? -0.600 -7.980 -11.698 1.00 93.31 114 LEU A C 1
ATOM 926 O O . LEU A 1 114 ? 0.177 -8.506 -12.486 1.00 93.31 114 LEU A O 1
ATOM 930 N N . GLU A 1 115 ? -1.857 -8.395 -11.542 1.00 90.88 115 GLU A N 1
ATOM 931 C CA . GLU A 1 115 ? -2.450 -9.508 -12.297 1.00 90.88 115 GLU A CA 1
ATOM 932 C C . GLU A 1 115 ? -2.595 -9.196 -13.798 1.00 90.88 115 GLU A C 1
ATOM 934 O O . GLU A 1 115 ? -2.608 -10.108 -14.621 1.00 90.88 115 GLU A O 1
ATOM 939 N N . GLN A 1 116 ? -2.680 -7.919 -14.184 1.00 90.81 116 GLN A N 1
ATOM 940 C CA . GLN A 1 116 ? -2.694 -7.508 -15.594 1.00 90.81 116 GLN A CA 1
ATOM 941 C C . GLN A 1 116 ? -1.312 -7.560 -16.246 1.00 90.81 116 GLN A C 1
ATOM 943 O O . GLN A 1 116 ? -1.240 -7.625 -17.467 1.00 90.81 116 GLN A O 1
ATOM 948 N N . LEU A 1 117 ? -0.226 -7.558 -15.464 1.00 85.94 117 LEU A N 1
ATOM 949 C CA . LEU A 1 117 ? 1.129 -7.708 -16.003 1.00 85.94 117 LEU A CA 1
ATOM 950 C C . LEU A 1 117 ? 1.401 -9.129 -16.535 1.00 85.94 117 LEU A C 1
ATOM 952 O O . LEU A 1 117 ? 2.392 -9.319 -17.232 1.00 85.94 117 LEU A O 1
ATOM 956 N N . ASP A 1 118 ? 0.533 -10.103 -16.225 1.00 63.72 118 ASP A N 1
ATOM 957 C CA . ASP A 1 118 ? 0.595 -11.482 -16.735 1.00 63.72 118 ASP A CA 1
ATOM 958 C C . ASP A 1 118 ? 0.022 -11.643 -18.165 1.00 63.72 118 ASP A C 1
ATOM 960 O O . ASP A 1 118 ? 0.115 -12.737 -18.732 1.00 63.72 118 ASP A O 1
ATOM 964 N N . GLN A 1 119 ? -0.607 -10.603 -18.739 1.00 51.34 119 GLN A N 1
ATOM 965 C CA . GLN A 1 119 ? -1.282 -10.629 -20.053 1.00 51.34 119 GLN A CA 1
ATOM 966 C C . GLN A 1 119 ? -0.518 -9.850 -21.125 1.00 51.34 119 GLN A C 1
ATOM 968 O O . GLN A 1 119 ? -0.490 -10.348 -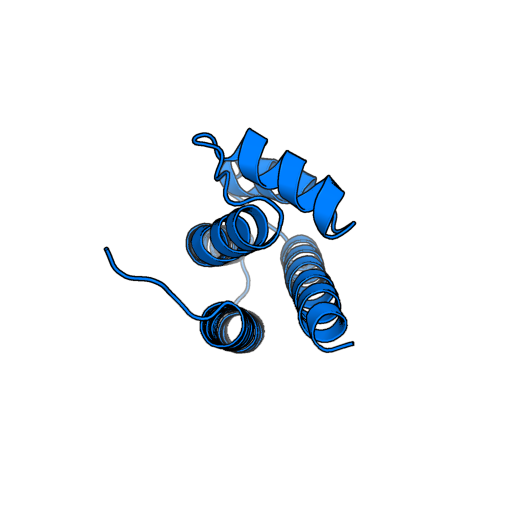22.276 1.00 51.34 119 GLN A O 1
#

pLDDT: mean 91.2, std 8.36, range [49.03, 97.0]